Protein AF-A0A9W8H8T8-F1 (afdb_monomer_lite)

Structure (mmCIF, N/CA/C/O backbone):
data_AF-A0A9W8H8T8-F1
#
_entry.id   AF-A0A9W8H8T8-F1
#
loop_
_atom_site.group_PDB
_atom_site.id
_atom_site.type_symbol
_atom_site.label_atom_id
_atom_site.label_alt_id
_atom_site.label_comp_id
_atom_site.label_asym_id
_atom_site.label_entity_id
_atom_site.label_seq_id
_atom_site.pdbx_PDB_ins_code
_atom_site.Cartn_x
_atom_site.Cartn_y
_atom_site.Cartn_z
_atom_site.occupancy
_atom_site.B_iso_or_equiv
_atom_site.auth_seq_id
_atom_site.auth_comp_id
_atom_site.auth_asym_id
_atom_site.auth_atom_id
_atom_site.pdbx_PDB_model_num
ATOM 1 N N . MET A 1 1 ? -46.878 -25.697 67.070 1.00 40.75 1 MET A N 1
ATOM 2 C CA . MET A 1 1 ? -45.832 -26.197 66.150 1.00 40.75 1 MET A CA 1
ATOM 3 C C . MET A 1 1 ? -45.540 -25.113 65.118 1.00 40.75 1 MET A C 1
ATOM 5 O O . MET A 1 1 ? -46.239 -25.032 64.123 1.00 40.75 1 MET A O 1
ATOM 9 N N . SER A 1 2 ? -44.596 -24.211 65.382 1.00 49.97 2 SER A N 1
ATOM 10 C CA . SER A 1 2 ? -44.177 -23.193 64.407 1.00 49.97 2 SER A CA 1
ATOM 11 C C . SER A 1 2 ? -42.730 -22.838 64.710 1.00 49.97 2 SER A C 1
ATOM 13 O O . SER A 1 2 ? -42.440 -22.334 65.790 1.00 49.97 2 SER A O 1
ATOM 15 N N . GLY A 1 3 ? -41.810 -23.214 63.826 1.00 48.25 3 GLY A N 1
ATOM 16 C CA . GLY A 1 3 ? -40.379 -23.074 64.105 1.00 48.25 3 GLY A CA 1
ATOM 17 C C . GLY A 1 3 ? -39.447 -23.381 62.939 1.00 48.25 3 GLY A C 1
ATOM 18 O O . GLY A 1 3 ? -38.252 -23.541 63.153 1.00 48.25 3 GLY A O 1
ATOM 19 N N . TYR A 1 4 ? -39.953 -23.447 61.708 1.00 47.62 4 TYR A N 1
ATOM 20 C CA . TYR A 1 4 ? -39.103 -23.587 60.533 1.00 47.62 4 TYR A CA 1
ATOM 21 C C . TYR A 1 4 ? -39.311 -22.376 59.629 1.00 47.62 4 TYR A C 1
ATOM 23 O O . TYR A 1 4 ? -40.448 -21.987 59.380 1.00 47.62 4 TYR A O 1
ATOM 31 N N . ASN A 1 5 ? -38.197 -21.845 59.112 1.00 55.94 5 ASN A N 1
ATOM 32 C CA . ASN A 1 5 ? -38.095 -21.021 57.899 1.00 55.94 5 ASN A CA 1
ATOM 33 C C . ASN A 1 5 ? -37.708 -19.528 58.027 1.00 55.94 5 ASN A C 1
ATOM 35 O O . ASN A 1 5 ? -38.138 -18.705 57.221 1.00 55.94 5 ASN A O 1
ATOM 39 N N . THR A 1 6 ? -36.832 -19.160 58.967 1.00 55.84 6 THR A N 1
ATOM 40 C CA . THR A 1 6 ? -36.113 -17.862 58.921 1.00 55.84 6 THR A CA 1
ATOM 41 C C . THR A 1 6 ? -34.711 -17.980 58.311 1.00 55.84 6 THR A C 1
ATOM 43 O O . THR A 1 6 ? -34.291 -17.117 57.542 1.00 55.84 6 THR A O 1
ATOM 46 N N . ARG A 1 7 ? -34.010 -19.094 58.555 1.00 53.03 7 ARG A N 1
ATOM 47 C CA .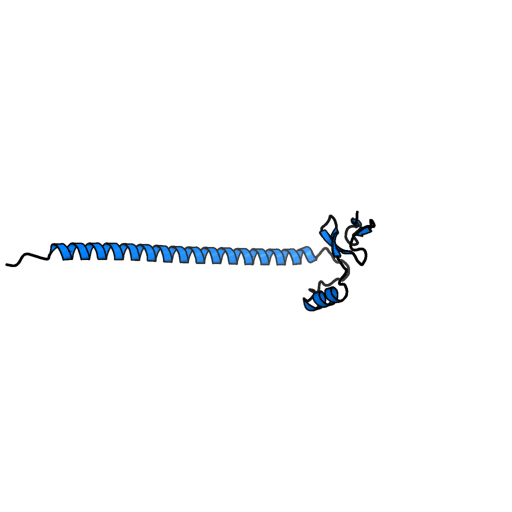 ARG A 1 7 ? -32.607 -19.288 58.140 1.00 53.03 7 ARG A CA 1
ATOM 48 C C . ARG A 1 7 ? -32.419 -19.436 56.622 1.00 53.03 7 ARG A C 1
ATOM 50 O O . ARG A 1 7 ? -31.436 -18.947 56.075 1.00 53.03 7 ARG A O 1
ATOM 57 N N . SER A 1 8 ? -33.382 -20.051 55.934 1.00 55.25 8 SER A N 1
ATOM 58 C CA . SER A 1 8 ? -33.347 -20.243 54.474 1.00 55.25 8 SER A CA 1
ATOM 59 C C . SER A 1 8 ? -33.605 -18.948 53.694 1.00 55.25 8 SER A C 1
ATOM 61 O O . SER A 1 8 ? -33.059 -18.772 52.609 1.00 55.25 8 SER A O 1
ATOM 63 N N . LYS A 1 9 ? -34.386 -18.014 54.259 1.00 56.50 9 LYS A N 1
ATOM 64 C CA . LYS A 1 9 ? -34.634 -16.694 53.656 1.00 56.50 9 LYS A CA 1
ATOM 65 C C . LYS A 1 9 ? -33.406 -15.785 53.744 1.00 56.50 9 LYS A C 1
ATOM 67 O O . LYS A 1 9 ? -33.040 -15.187 52.742 1.00 56.50 9 LYS A O 1
ATOM 72 N N . GLN A 1 10 ? -32.714 -15.755 54.887 1.00 56.06 10 GLN A N 1
ATOM 73 C CA . GLN A 1 10 ? -31.490 -14.952 55.055 1.00 56.06 10 GLN A CA 1
ATOM 74 C C . GLN A 1 10 ? -30.346 -15.366 54.116 1.00 56.06 10 GLN A C 1
ATOM 76 O O . GLN A 1 10 ? -29.608 -14.508 53.631 1.00 56.06 10 GLN A O 1
ATOM 81 N N . ALA A 1 11 ? -30.205 -16.665 53.832 1.00 56.88 11 ALA A N 1
ATOM 82 C CA . ALA A 1 11 ? -29.180 -17.163 52.917 1.00 56.88 11 ALA A CA 1
ATOM 83 C C . ALA A 1 11 ? -29.473 -16.815 51.445 1.00 56.88 11 ALA A C 1
ATOM 85 O O . ALA A 1 11 ? -28.542 -16.518 50.702 1.00 56.88 11 ALA A O 1
ATOM 86 N N . ALA A 1 12 ? -30.745 -16.827 51.027 1.00 59.31 12 ALA A N 1
ATOM 87 C CA . ALA A 1 12 ? -31.148 -16.446 49.672 1.00 59.31 12 ALA A CA 1
ATOM 88 C C . ALA A 1 12 ? -30.976 -14.938 49.426 1.00 59.31 12 ALA A C 1
ATOM 90 O O . ALA A 1 12 ? -30.425 -14.549 48.400 1.00 59.31 12 ALA A O 1
ATOM 91 N N . ASP A 1 13 ? -31.361 -14.115 50.403 1.00 59.62 13 ASP A N 1
ATOM 92 C CA . ASP A 1 13 ? -31.230 -12.654 50.353 1.00 59.62 13 ASP A CA 1
ATOM 93 C C . ASP A 1 13 ? -29.752 -12.230 50.271 1.00 59.62 13 ASP A C 1
ATOM 95 O O . ASP A 1 13 ? -29.347 -11.509 49.362 1.00 59.62 13 ASP A O 1
ATOM 99 N N . SER A 1 14 ? -28.892 -12.823 51.114 1.00 59.12 14 SER A N 1
ATOM 100 C CA . SER A 1 14 ? -27.440 -12.573 51.064 1.00 59.12 14 SER A CA 1
ATOM 101 C C . SER A 1 14 ? -26.817 -12.982 49.727 1.00 59.12 14 SER A C 1
ATOM 103 O O . SER A 1 14 ? -25.968 -12.270 49.200 1.00 59.12 14 SER A O 1
ATOM 105 N N . LYS A 1 15 ? -27.236 -14.111 49.139 1.00 62.88 15 LYS A N 1
ATOM 106 C CA . LYS A 1 15 ? -26.714 -14.563 47.838 1.00 62.88 15 LYS A CA 1
ATOM 107 C C . LYS A 1 15 ? -27.156 -13.644 46.698 1.00 62.88 15 LYS A C 1
ATOM 109 O O . LYS A 1 15 ? -26.386 -13.403 45.777 1.00 62.88 15 LYS A O 1
ATOM 114 N N . GLN A 1 16 ? -28.376 -13.120 46.769 1.00 60.44 16 GLN A N 1
ATOM 115 C CA . GLN A 1 16 ? -28.937 -12.224 45.762 1.00 60.44 16 GLN A CA 1
ATOM 116 C C . GLN A 1 16 ? -28.302 -10.825 45.815 1.00 60.44 16 GLN A C 1
ATOM 118 O O . GLN A 1 16 ? -28.052 -10.236 44.766 1.00 60.44 16 GLN A O 1
ATOM 123 N N . VAL A 1 17 ? -27.952 -10.330 47.009 1.00 61.03 17 VAL A N 1
ATOM 124 C CA . VAL A 1 17 ? -27.179 -9.086 47.184 1.00 61.03 17 VAL A CA 1
ATOM 125 C C . VAL A 1 17 ? -25.767 -9.212 46.600 1.00 61.03 17 VAL A C 1
ATOM 127 O O . VAL A 1 17 ? -25.329 -8.312 45.889 1.00 61.03 17 VAL A O 1
ATOM 130 N N . VAL A 1 18 ? -25.079 -10.338 46.827 1.00 61.34 18 VAL A N 1
ATOM 131 C CA . VAL A 1 18 ? -23.724 -10.571 46.288 1.00 61.34 18 VAL A CA 1
ATOM 132 C C . VAL A 1 18 ? -23.739 -10.652 44.756 1.00 61.34 18 VAL A C 1
ATOM 134 O O . VAL A 1 18 ? -22.973 -9.953 44.105 1.00 61.34 18 VAL A O 1
ATOM 137 N N . VAL A 1 19 ? -24.678 -11.401 44.167 1.00 63.22 19 VAL A N 1
ATOM 138 C CA . VAL A 1 19 ? -24.802 -11.524 42.700 1.00 63.22 19 VAL A CA 1
ATOM 139 C C . VAL A 1 19 ? -25.166 -10.190 42.033 1.00 63.22 19 VAL A C 1
ATOM 141 O O . VAL A 1 19 ? -24.676 -9.893 40.945 1.00 63.22 19 VAL A O 1
ATOM 144 N N . ASN A 1 20 ? -26.004 -9.365 42.671 1.00 63.94 20 ASN A N 1
ATOM 145 C CA . ASN A 1 20 ? -26.306 -8.017 42.176 1.00 63.94 20 ASN A CA 1
ATOM 146 C C . ASN A 1 20 ? -25.099 -7.072 42.290 1.00 63.94 20 ASN A C 1
ATOM 148 O O . ASN A 1 20 ? -24.900 -6.241 41.406 1.00 63.94 20 ASN A O 1
ATOM 152 N N . GLY A 1 21 ? -24.280 -7.226 43.336 1.00 68.12 21 GLY A N 1
ATOM 153 C CA . GLY A 1 21 ? -23.010 -6.515 43.482 1.00 68.12 21 GLY A CA 1
ATOM 154 C C . GLY A 1 21 ? -22.016 -6.868 42.374 1.00 68.12 21 GLY A C 1
ATOM 155 O O . GLY A 1 21 ? -21.484 -5.970 41.727 1.00 68.12 21 GLY A O 1
ATOM 156 N N . ASP A 1 22 ? -21.841 -8.159 42.082 1.00 73.25 22 ASP A N 1
ATOM 157 C CA . ASP A 1 22 ? -20.942 -8.633 41.020 1.00 73.25 22 ASP A CA 1
ATOM 158 C C . ASP A 1 22 ? -21.380 -8.146 39.629 1.00 73.25 22 ASP A C 1
ATOM 160 O O . ASP A 1 22 ? -20.550 -7.794 38.790 1.00 73.25 22 ASP A O 1
ATOM 164 N N . ARG A 1 23 ? -22.694 -8.072 39.379 1.00 74.56 23 ARG A N 1
ATOM 165 C CA . ARG A 1 23 ? -23.242 -7.525 38.128 1.00 74.56 23 ARG A CA 1
ATOM 166 C C . ARG A 1 23 ? -22.953 -6.035 37.977 1.00 74.56 23 ARG A C 1
ATOM 168 O O . ARG A 1 23 ? -22.455 -5.631 36.936 1.00 74.56 23 ARG A O 1
ATOM 175 N N . ALA A 1 24 ? -23.185 -5.250 39.027 1.00 80.06 24 ALA A N 1
ATOM 176 C CA . ALA A 1 24 ? -22.919 -3.813 39.009 1.00 80.06 24 ALA A CA 1
ATOM 177 C C . ALA A 1 24 ? -21.427 -3.497 38.803 1.00 80.06 24 ALA A C 1
ATOM 179 O O . ALA A 1 24 ? -21.083 -2.552 38.095 1.00 80.06 24 ALA A O 1
ATOM 180 N N . VAL A 1 25 ? -20.535 -4.304 39.387 1.00 86.19 25 VAL A N 1
ATOM 181 C CA . VAL A 1 25 ? -19.086 -4.176 39.175 1.00 86.19 25 VAL A CA 1
ATOM 182 C C . VAL A 1 25 ? -18.713 -4.521 37.732 1.00 86.19 25 VAL A C 1
ATOM 184 O O . VAL A 1 25 ? -17.950 -3.784 37.112 1.00 86.19 25 VAL A O 1
ATOM 187 N N . ASN A 1 26 ? -19.276 -5.591 37.168 1.00 87.06 26 ASN A N 1
ATOM 188 C CA . ASN A 1 26 ? -19.028 -5.965 35.775 1.00 87.06 26 ASN A CA 1
ATOM 189 C C . ASN A 1 26 ? -19.555 -4.920 34.778 1.00 87.06 26 ASN A C 1
ATOM 191 O O . ASN A 1 26 ? -18.858 -4.611 33.813 1.00 87.06 26 ASN A O 1
ATOM 195 N N . ASP A 1 27 ? -20.724 -4.331 35.033 1.00 88.62 27 ASP A N 1
ATOM 196 C CA . ASP A 1 27 ? -21.283 -3.256 34.204 1.00 88.62 27 ASP A CA 1
ATOM 197 C C . ASP A 1 27 ? -20.400 -1.995 34.261 1.00 88.62 27 ASP A C 1
ATOM 199 O O . ASP A 1 27 ? -20.136 -1.367 33.236 1.00 88.62 27 ASP A O 1
ATOM 203 N N . ALA A 1 28 ? -19.861 -1.661 35.440 1.00 91.19 28 ALA A N 1
ATOM 204 C CA . ALA A 1 28 ? -18.917 -0.554 35.595 1.00 91.19 28 ALA A CA 1
ATOM 205 C C . ALA A 1 28 ? -17.578 -0.809 34.879 1.00 91.19 28 ALA A C 1
ATOM 207 O O . ALA A 1 28 ? -16.978 0.118 34.330 1.00 91.19 28 ALA A O 1
ATOM 208 N N . ILE A 1 29 ? -17.104 -2.059 34.862 1.00 91.00 29 ILE A N 1
ATOM 209 C CA . ILE A 1 29 ? -15.905 -2.451 34.111 1.00 91.00 29 ILE A CA 1
ATOM 210 C C . ILE A 1 29 ? -16.156 -2.343 32.602 1.00 91.00 29 ILE A C 1
ATOM 212 O O . ILE A 1 29 ? -15.300 -1.818 31.891 1.00 91.00 29 ILE A O 1
ATOM 216 N N . ALA A 1 30 ? -17.315 -2.792 32.114 1.00 91.31 30 ALA A N 1
ATOM 217 C CA . ALA A 1 30 ? -17.683 -2.678 30.703 1.00 91.31 30 ALA A CA 1
ATOM 218 C C . ALA A 1 30 ? -17.744 -1.208 30.248 1.00 91.31 30 ALA A C 1
ATOM 220 O O . ALA A 1 30 ? -17.094 -0.844 29.271 1.00 91.31 30 ALA A O 1
ATOM 221 N N . ASP A 1 31 ? -18.405 -0.343 31.024 1.00 93.88 31 ASP A N 1
ATOM 222 C CA . ASP A 1 31 ? -18.487 1.100 30.752 1.00 93.88 31 ASP A CA 1
ATOM 223 C C . ASP A 1 31 ? -17.101 1.780 30.759 1.00 93.88 31 ASP A C 1
ATOM 225 O O . ASP A 1 31 ? -16.808 2.659 29.943 1.00 93.88 31 ASP A O 1
ATOM 229 N N . ALA A 1 32 ? -16.193 1.344 31.639 1.00 92.56 32 ALA A N 1
ATOM 230 C CA . ALA A 1 32 ? -14.814 1.826 31.642 1.00 92.56 32 ALA A CA 1
ATOM 231 C C . ALA A 1 32 ? -14.030 1.386 30.391 1.00 92.56 32 ALA A C 1
ATOM 233 O O . ALA A 1 32 ? -13.269 2.184 29.836 1.00 92.56 32 ALA A O 1
ATOM 234 N N . ILE A 1 33 ? -14.213 0.143 29.934 1.00 93.06 33 ILE A N 1
ATOM 235 C CA . ILE A 1 33 ? -13.575 -0.379 28.716 1.00 93.06 33 ILE A CA 1
ATOM 236 C C . ILE A 1 33 ? -14.068 0.385 27.484 1.00 93.06 33 ILE A C 1
ATOM 238 O O . ILE A 1 33 ? -13.241 0.798 26.667 1.00 93.06 33 ILE A O 1
ATOM 242 N N . ASP A 1 34 ? -15.372 0.642 27.380 1.00 94.31 34 ASP A N 1
ATOM 243 C CA . ASP A 1 34 ? -15.956 1.377 26.255 1.00 94.31 34 ASP A CA 1
ATOM 244 C C . ASP A 1 34 ? -15.404 2.806 26.176 1.00 94.31 34 ASP A C 1
ATOM 246 O O . ASP A 1 34 ? -14.920 3.235 25.125 1.00 94.31 34 ASP A O 1
ATOM 250 N N . LYS A 1 35 ? -15.323 3.511 27.311 1.00 92.94 35 LYS A N 1
ATOM 251 C CA . LYS A 1 35 ? -14.722 4.857 27.382 1.00 92.94 35 LYS A CA 1
ATOM 252 C C . LYS A 1 35 ? -13.247 4.876 26.983 1.00 92.94 35 LYS A C 1
ATOM 254 O O . LYS A 1 35 ? -12.781 5.818 26.334 1.00 92.94 35 LYS A O 1
ATOM 259 N N . ILE A 1 36 ? -12.486 3.851 27.372 1.00 94.12 36 ILE A N 1
ATOM 260 C CA . ILE A 1 36 ? -11.081 3.718 26.966 1.00 94.12 36 ILE A CA 1
ATOM 261 C C . ILE A 1 36 ? -10.996 3.473 25.457 1.00 94.12 36 ILE A C 1
ATOM 263 O O . ILE A 1 36 ? -10.196 4.132 24.789 1.00 94.12 36 ILE A O 1
ATOM 267 N N . SER A 1 37 ? -11.824 2.573 24.925 1.00 94.62 37 SER A N 1
ATOM 268 C CA . SER A 1 37 ? -11.881 2.230 23.502 1.00 94.62 37 SER A CA 1
ATOM 269 C C . SER A 1 37 ? -12.192 3.456 22.642 1.00 94.62 37 SER A C 1
ATOM 271 O O . SER A 1 37 ? -11.418 3.793 21.743 1.00 94.62 37 SER A O 1
ATOM 273 N N . GLU A 1 38 ? -13.236 4.215 22.984 1.00 93.31 38 GLU A N 1
ATOM 274 C CA . GLU A 1 38 ? -13.583 5.468 22.304 1.00 93.31 38 GLU A CA 1
ATOM 275 C C . GLU A 1 38 ? -12.439 6.489 22.362 1.00 93.31 38 GLU A C 1
ATOM 277 O O . GLU A 1 38 ? -12.075 7.105 21.354 1.00 93.31 38 GLU A O 1
ATOM 282 N N . GLY A 1 39 ? -11.810 6.637 23.532 1.00 92.75 39 GLY A N 1
ATOM 283 C CA . GLY A 1 39 ? -10.679 7.541 23.714 1.00 92.75 39 GLY A CA 1
ATOM 284 C C . GLY A 1 39 ? -9.441 7.144 22.903 1.00 92.75 39 GLY A C 1
ATOM 285 O O . GLY A 1 39 ? -8.700 8.017 22.440 1.00 92.75 39 GLY A O 1
ATOM 286 N N . VAL A 1 40 ? -9.174 5.848 22.734 1.00 94.44 40 VAL A N 1
ATOM 287 C CA . VAL A 1 40 ? -8.084 5.342 21.884 1.00 94.44 40 VAL A CA 1
ATOM 288 C C . VAL A 1 40 ? -8.415 5.573 20.414 1.00 94.44 40 VAL A C 1
ATOM 290 O O . VAL A 1 40 ? -7.604 6.184 19.718 1.00 94.44 40 VAL A O 1
ATOM 293 N N . CYS A 1 41 ? -9.609 5.182 19.964 1.00 92.50 41 CYS A N 1
ATOM 294 C CA . CYS A 1 41 ? -10.063 5.378 18.588 1.00 92.50 41 CYS A CA 1
ATOM 295 C C . CYS A 1 41 ? -9.952 6.844 18.165 1.00 92.50 41 CYS A C 1
ATOM 297 O O . CYS A 1 41 ? -9.328 7.134 17.146 1.00 92.50 41 CYS A O 1
ATOM 299 N N . ARG A 1 42 ? -10.438 7.777 18.994 1.00 93.56 42 ARG A N 1
ATOM 300 C CA . ARG A 1 42 ? -10.345 9.218 18.718 1.00 93.56 42 ARG A CA 1
ATOM 301 C C . ARG A 1 42 ? -8.899 9.712 18.598 1.00 93.56 42 ARG A C 1
ATOM 303 O O . ARG A 1 42 ? -8.570 10.477 17.698 1.00 93.56 42 ARG A O 1
ATOM 310 N N . ARG A 1 43 ? -8.006 9.285 19.495 1.00 92.75 43 ARG A N 1
ATOM 311 C CA . ARG A 1 43 ? -6.593 9.711 19.455 1.00 92.75 43 ARG A CA 1
ATOM 312 C C . ARG A 1 43 ? -5.863 9.165 18.232 1.00 92.75 43 ARG A C 1
ATOM 314 O O . ARG A 1 43 ? -5.034 9.868 17.652 1.00 92.75 43 ARG A O 1
ATOM 321 N N . VAL A 1 44 ? -6.167 7.930 17.839 1.00 95.19 44 VAL A N 1
ATOM 322 C CA . VAL A 1 44 ? -5.590 7.305 16.645 1.00 95.19 44 VAL A CA 1
ATOM 323 C C . VAL A 1 44 ? -6.073 8.019 15.383 1.00 95.19 44 VAL A C 1
ATOM 325 O O . VAL A 1 44 ? -5.237 8.379 14.554 1.00 95.19 44 VAL A O 1
ATOM 328 N N . THR A 1 45 ? -7.375 8.294 15.253 1.00 93.00 45 THR A N 1
ATOM 329 C CA . THR A 1 45 ? -7.921 8.993 14.077 1.00 93.00 45 THR A CA 1
ATOM 330 C C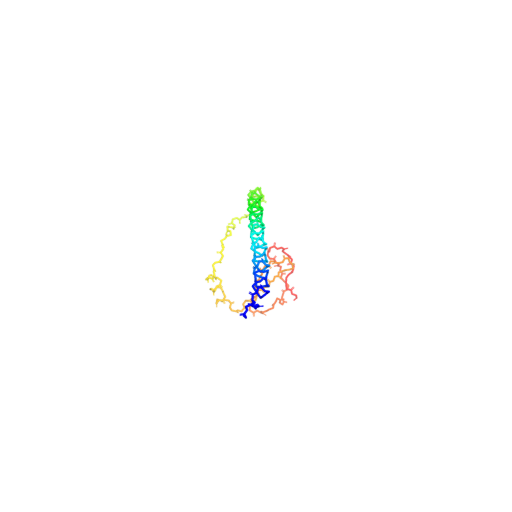 . THR A 1 45 ? -7.372 10.412 13.953 1.00 93.00 45 THR A C 1
ATOM 332 O O . THR A 1 45 ? -6.855 10.764 12.896 1.00 93.00 45 THR A O 1
ATOM 335 N N . GLU A 1 46 ? -7.343 11.189 15.039 1.00 94.81 46 GLU A N 1
ATOM 336 C CA . GLU A 1 46 ? -6.761 12.540 15.038 1.00 94.81 46 GLU A CA 1
ATOM 337 C C . GLU A 1 46 ? -5.272 12.533 14.651 1.00 94.81 46 GLU A C 1
ATOM 339 O O . GLU A 1 46 ? -4.789 13.423 13.944 1.00 94.81 46 GLU A O 1
ATOM 344 N N . THR A 1 47 ? -4.515 11.535 15.115 1.00 93.25 47 THR A N 1
ATOM 345 C CA . THR A 1 47 ? -3.087 11.403 14.788 1.00 93.25 47 THR A CA 1
ATOM 346 C C . THR A 1 47 ? -2.888 11.024 13.324 1.00 93.25 47 THR A C 1
ATOM 348 O O . THR A 1 47 ? -1.990 11.556 12.661 1.00 93.25 47 THR A O 1
ATOM 351 N N . LEU A 1 48 ? -3.739 10.142 12.799 1.00 94.06 48 LEU A N 1
ATOM 352 C CA . LEU A 1 48 ? -3.714 9.741 11.400 1.00 94.06 48 LEU A CA 1
ATOM 353 C C . LEU A 1 48 ? -4.034 10.929 10.489 1.00 94.06 48 LEU A C 1
ATOM 355 O O . LEU A 1 48 ? -3.260 11.217 9.580 1.00 94.06 48 LEU A O 1
ATOM 359 N N . GLU A 1 49 ? -5.101 11.675 10.772 1.00 94.62 49 GLU A N 1
ATOM 360 C CA . GLU A 1 49 ? -5.498 12.856 9.996 1.00 94.62 49 GLU A CA 1
ATOM 361 C C . GLU A 1 49 ? -4.404 13.926 9.967 1.00 94.62 49 GLU A C 1
ATOM 363 O O . GLU A 1 49 ? -4.084 14.473 8.906 1.00 94.62 49 GLU A O 1
ATOM 368 N N . LYS A 1 50 ? -3.768 14.191 11.1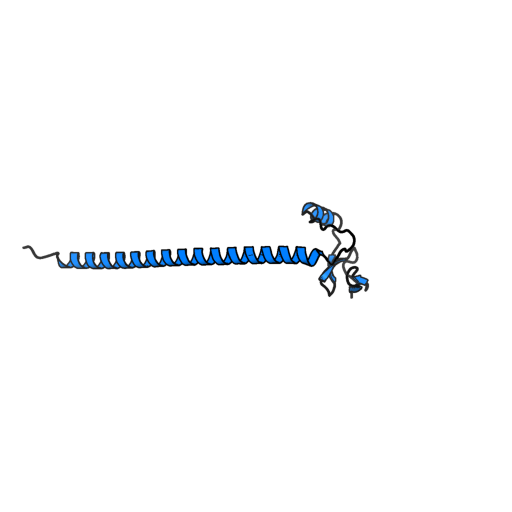15 1.00 92.56 50 LYS A N 1
ATOM 369 C CA . LYS A 1 50 ? -2.635 15.124 11.207 1.00 92.56 50 LYS A CA 1
ATOM 370 C C . LYS A 1 50 ? -1.436 14.637 10.402 1.00 92.56 50 LYS A C 1
ATOM 372 O O . LYS A 1 50 ? -0.801 15.433 9.710 1.00 92.56 50 LYS A O 1
ATOM 377 N N . THR A 1 51 ? -1.136 13.342 10.462 1.00 91.62 51 THR A N 1
ATOM 378 C CA . THR A 1 51 ? -0.022 12.745 9.714 1.00 91.62 51 THR A CA 1
ATOM 379 C C . THR A 1 51 ? -0.275 12.804 8.212 1.00 91.62 51 THR A C 1
ATOM 381 O O . THR A 1 51 ? 0.590 13.265 7.474 1.00 91.62 51 THR A O 1
ATOM 384 N N . LEU A 1 52 ? -1.475 12.435 7.758 1.00 91.44 52 LEU A N 1
ATOM 385 C CA . LEU A 1 52 ? -1.876 12.525 6.353 1.00 91.44 52 LEU A CA 1
ATOM 386 C C . LEU A 1 52 ? -1.823 13.969 5.852 1.00 91.44 52 LEU A C 1
ATOM 388 O O . LEU A 1 52 ? -1.230 14.246 4.811 1.00 91.44 52 LEU A O 1
ATOM 392 N N . SER A 1 53 ? -2.369 14.907 6.627 1.00 90.25 53 SER A N 1
ATOM 393 C CA . SER A 1 53 ? -2.325 16.336 6.304 1.00 90.25 53 SER A CA 1
ATOM 394 C C . SER A 1 53 ? -0.891 16.849 6.187 1.00 90.25 53 SER A C 1
ATOM 396 O O . SER A 1 53 ? -0.592 17.653 5.305 1.00 90.25 53 SER A O 1
ATOM 398 N N . ARG A 1 54 ? 0.012 16.374 7.051 1.00 88.12 54 ARG A N 1
ATOM 399 C CA . ARG A 1 54 ? 1.436 16.705 6.995 1.00 88.12 54 ARG A CA 1
ATOM 400 C C . ARG A 1 54 ? 2.097 16.139 5.738 1.00 88.12 54 ARG A C 1
ATOM 402 O O . ARG A 1 54 ? 2.699 16.913 5.004 1.00 88.12 54 ARG A O 1
ATOM 409 N N . MET A 1 55 ? 1.907 14.856 5.427 1.00 80.75 55 MET A N 1
ATOM 410 C CA . MET A 1 55 ? 2.465 14.241 4.213 1.00 80.75 55 MET A CA 1
ATOM 411 C C . MET A 1 55 ? 1.956 14.913 2.929 1.00 80.75 55 MET A C 1
ATOM 413 O O . MET A 1 55 ? 2.729 15.131 2.002 1.00 80.75 55 MET A O 1
ATOM 417 N N . LEU A 1 56 ? 0.673 15.289 2.871 1.00 82.94 56 LEU A N 1
ATOM 418 C CA . LEU A 1 56 ? 0.095 16.003 1.724 1.00 82.94 56 LEU A CA 1
ATOM 419 C C . LEU A 1 56 ? 0.645 17.429 1.572 1.00 82.94 56 LEU A C 1
ATOM 421 O O . LEU A 1 56 ? 0.751 17.941 0.458 1.00 82.94 56 LEU A O 1
ATOM 425 N N . ARG A 1 57 ? 0.986 18.100 2.677 1.00 78.62 57 ARG A N 1
ATOM 426 C CA . ARG A 1 57 ? 1.663 19.405 2.633 1.00 78.62 57 ARG A CA 1
ATOM 427 C C . ARG A 1 57 ? 3.120 19.257 2.212 1.00 78.62 57 ARG A C 1
ATOM 429 O O . ARG A 1 57 ? 3.580 20.033 1.385 1.00 78.62 57 ARG A O 1
ATOM 436 N N . GLU A 1 58 ? 3.821 18.258 2.739 1.00 77.50 58 GLU A N 1
ATOM 437 C CA . GLU A 1 58 ? 5.213 17.949 2.392 1.00 77.50 58 GLU A CA 1
ATOM 438 C C . GLU A 1 58 ? 5.355 17.553 0.915 1.00 77.50 58 GLU A C 1
ATOM 440 O O . GLU A 1 58 ? 6.290 18.004 0.253 1.00 77.50 58 GLU A O 1
ATOM 445 N N . SER A 1 59 ? 4.402 16.796 0.359 1.00 65.94 59 SER A N 1
ATOM 446 C CA . SER A 1 59 ? 4.389 16.459 -1.069 1.00 65.94 59 SER A CA 1
ATOM 447 C C . SER A 1 59 ? 4.160 17.691 -1.946 1.00 65.94 59 SER A C 1
ATOM 449 O O . SER A 1 59 ? 4.872 17.874 -2.932 1.00 65.94 59 SER A O 1
ATOM 451 N N . ARG A 1 60 ? 3.250 18.593 -1.548 1.00 60.75 60 ARG A N 1
ATOM 452 C CA . ARG A 1 60 ? 3.022 19.884 -2.224 1.00 60.75 60 ARG A CA 1
ATOM 453 C C . ARG A 1 60 ? 4.210 20.843 -2.103 1.00 60.75 60 ARG A C 1
ATOM 455 O O . ARG A 1 60 ? 4.500 21.567 -3.046 1.00 60.75 60 ARG A O 1
ATOM 462 N N . ALA A 1 61 ? 4.925 20.836 -0.980 1.00 60.84 61 ALA A N 1
ATOM 463 C CA . ALA A 1 61 ? 6.111 21.670 -0.772 1.00 60.84 61 ALA A CA 1
ATOM 464 C C . ALA A 1 61 ? 7.343 21.127 -1.524 1.00 60.84 61 ALA A C 1
ATOM 466 O O . ALA A 1 61 ? 8.098 21.902 -2.110 1.00 60.84 61 ALA A O 1
ATOM 467 N N . SER A 1 62 ? 7.493 19.798 -1.599 1.00 53.97 62 SER A N 1
ATOM 468 C CA . SER A 1 62 ? 8.507 19.125 -2.431 1.00 53.97 62 SER A CA 1
ATOM 469 C C . SER A 1 62 ? 8.186 19.150 -3.929 1.00 53.97 62 SER A C 1
ATOM 471 O O . SER A 1 62 ? 9.038 18.804 -4.744 1.00 53.97 62 SER A O 1
ATOM 473 N N . SER A 1 63 ? 6.988 19.601 -4.324 1.00 49.41 63 SER A N 1
ATOM 474 C CA . SER A 1 63 ? 6.588 19.738 -5.734 1.00 49.41 63 SER A CA 1
ATOM 475 C C . SER A 1 63 ? 7.375 20.811 -6.498 1.00 49.41 63 SER A C 1
ATOM 477 O O . SER A 1 63 ? 7.178 20.972 -7.697 1.00 49.41 63 SER A O 1
ATOM 479 N N . THR A 1 64 ? 8.272 21.551 -5.840 1.00 48.78 64 THR A N 1
ATOM 480 C CA . THR A 1 64 ? 9.111 22.568 -6.490 1.00 48.78 64 THR A CA 1
ATOM 481 C C . THR A 1 64 ? 10.391 22.009 -7.118 1.00 48.78 64 THR A C 1
ATOM 483 O O . THR A 1 64 ? 11.154 22.778 -7.695 1.00 48.78 64 THR A O 1
ATOM 486 N N . ALA A 1 65 ? 10.632 20.692 -7.077 1.00 50.16 65 ALA A N 1
ATOM 487 C CA . ALA A 1 65 ? 11.895 20.144 -7.569 1.00 50.16 65 ALA A CA 1
ATOM 488 C C . ALA A 1 65 ? 11.820 18.778 -8.267 1.00 50.16 65 ALA A C 1
ATOM 490 O O . ALA A 1 65 ? 12.744 18.000 -8.102 1.00 50.16 65 ALA A O 1
ATOM 491 N N . VAL A 1 66 ? 10.809 18.481 -9.095 1.00 49.00 66 VAL A N 1
ATOM 492 C CA . VAL A 1 66 ? 11.024 17.592 -10.262 1.00 49.00 66 VAL A CA 1
ATOM 493 C C . VAL A 1 66 ? 10.016 17.919 -11.373 1.00 49.00 66 VAL A C 1
ATOM 495 O O . VAL A 1 66 ? 9.016 17.232 -11.561 1.00 49.00 66 VAL A O 1
ATOM 498 N N . ALA A 1 67 ? 10.291 18.951 -12.167 1.00 48.56 67 ALA A N 1
ATOM 499 C CA . ALA A 1 67 ? 9.739 19.033 -13.518 1.00 48.56 67 ALA A CA 1
ATOM 500 C C . ALA A 1 67 ? 10.472 18.000 -14.398 1.00 48.56 67 ALA A C 1
ATOM 502 O O . ALA A 1 67 ? 11.336 18.345 -15.197 1.00 48.56 67 ALA A O 1
ATOM 503 N N . SER A 1 68 ? 10.200 16.710 -14.187 1.00 52.16 68 SER A N 1
ATOM 504 C CA . SER A 1 68 ? 10.528 15.684 -15.183 1.00 52.16 68 SER A CA 1
ATOM 505 C C . SER A 1 68 ? 9.463 15.729 -16.278 1.00 52.16 68 SER A C 1
ATOM 507 O O . SER A 1 68 ? 8.311 16.049 -15.981 1.00 52.16 68 SER A O 1
ATOM 509 N N . PRO A 1 69 ? 9.824 15.471 -17.543 1.00 50.44 69 PRO A N 1
ATOM 510 C CA . PRO A 1 69 ? 8.960 15.756 -18.678 1.00 50.44 69 PRO A CA 1
ATOM 511 C C . PRO A 1 69 ? 7.643 14.969 -18.597 1.00 50.44 69 PRO A C 1
ATOM 513 O O . PRO A 1 69 ? 7.609 13.783 -18.871 1.00 50.44 69 PRO A O 1
ATOM 516 N N . GLY A 1 70 ? 6.551 15.649 -18.249 1.00 48.47 70 GLY A N 1
ATOM 517 C CA . GLY A 1 70 ? 5.217 15.442 -18.822 1.00 48.47 70 GLY A CA 1
ATOM 518 C C . GLY A 1 70 ? 4.465 14.123 -18.606 1.00 48.47 70 GLY A C 1
ATOM 519 O O . GLY A 1 70 ? 3.414 13.973 -19.222 1.00 48.47 70 GLY A O 1
ATOM 520 N N . TYR A 1 71 ? 4.912 13.179 -17.778 1.00 50.59 71 TYR A N 1
ATOM 521 C CA . TYR A 1 71 ? 4.096 11.992 -17.481 1.00 50.59 71 TYR A CA 1
ATOM 522 C C . TYR A 1 71 ? 3.158 12.264 -16.298 1.00 50.59 71 TYR A C 1
ATOM 524 O O . TYR A 1 71 ? 3.525 12.116 -15.132 1.00 50.59 71 TYR A O 1
ATOM 532 N N . GLU A 1 72 ? 1.926 12.668 -16.609 1.00 68.88 72 GLU A N 1
ATOM 533 C CA . GLU A 1 72 ? 0.811 12.613 -15.665 1.00 68.88 72 GLU A CA 1
ATOM 534 C C . GLU A 1 72 ? 0.512 11.141 -15.354 1.00 68.88 72 GLU A C 1
ATOM 536 O O . GLU A 1 72 ? 0.121 10.367 -16.231 1.00 68.88 72 GLU A O 1
ATOM 541 N N . TYR A 1 73 ? 0.729 10.730 -14.104 1.00 57.16 73 TYR A N 1
ATOM 542 C CA . TYR A 1 73 ? 0.411 9.374 -13.676 1.00 57.16 73 TYR A CA 1
ATOM 543 C C . TYR A 1 73 ? -1.110 9.182 -13.674 1.00 57.16 73 TYR A C 1
ATOM 545 O O . TYR A 1 73 ? -1.805 9.634 -12.762 1.00 57.16 73 TYR A O 1
ATOM 553 N N . ARG A 1 74 ? -1.628 8.491 -14.693 1.00 67.56 74 ARG A N 1
ATOM 554 C CA . ARG A 1 74 ? -3.007 8.000 -14.717 1.00 67.56 74 ARG A CA 1
ATOM 555 C C . ARG A 1 74 ? -3.040 6.561 -14.195 1.00 67.56 74 ARG A C 1
ATOM 557 O O . ARG A 1 74 ? -2.307 5.723 -14.720 1.00 67.56 74 ARG A O 1
ATOM 564 N N . PRO A 1 75 ? -3.866 6.252 -13.181 1.00 72.81 75 PRO A N 1
ATOM 565 C CA . PRO A 1 75 ? -3.973 4.893 -12.674 1.00 72.81 75 PRO A CA 1
ATOM 566 C C . PRO A 1 75 ? -4.530 3.977 -13.766 1.00 72.81 75 PRO A C 1
ATOM 568 O O . PRO A 1 75 ? -5.578 4.260 -14.346 1.00 72.81 75 PRO A O 1
ATOM 571 N N . VAL A 1 76 ? -3.814 2.885 -14.034 1.00 79.25 76 VAL A N 1
ATOM 572 C CA . VAL A 1 76 ? -4.225 1.865 -15.002 1.00 79.25 76 VAL A CA 1
ATOM 573 C C . VAL A 1 76 ? -5.424 1.112 -14.432 1.00 79.25 76 VAL A C 1
ATOM 575 O O . VAL A 1 76 ? -5.364 0.569 -13.327 1.00 79.25 76 VAL A O 1
ATOM 578 N N . SER A 1 77 ? -6.524 1.087 -15.176 1.00 83.62 77 SER A N 1
ATOM 579 C CA . SER A 1 77 ? -7.727 0.352 -14.802 1.00 83.62 77 SER A CA 1
ATOM 580 C C . SER A 1 77 ? -7.495 -1.160 -14.855 1.00 83.62 77 SER A C 1
ATOM 582 O O . SER A 1 77 ? -6.670 -1.677 -15.611 1.00 83.62 77 SER A O 1
ATOM 584 N N . TYR A 1 78 ? -8.276 -1.907 -14.074 1.00 83.12 78 TYR A N 1
ATOM 585 C CA . TYR A 1 78 ? -8.229 -3.371 -14.105 1.00 83.12 78 TYR A CA 1
ATOM 586 C C . TYR A 1 78 ? -8.522 -3.946 -15.497 1.00 83.12 78 TYR A C 1
ATOM 588 O O . TYR A 1 78 ? -7.981 -4.994 -15.855 1.00 83.12 78 TYR A O 1
ATOM 596 N N . GLU A 1 79 ? -9.346 -3.260 -16.291 1.00 84.44 79 GLU A N 1
ATOM 597 C CA . GLU A 1 79 ? -9.674 -3.675 -17.652 1.00 84.44 79 GLU A CA 1
ATOM 598 C C . GLU A 1 79 ? -8.471 -3.548 -18.592 1.00 84.44 79 GLU A C 1
ATOM 600 O O . GLU A 1 79 ? -8.160 -4.500 -19.309 1.00 84.44 79 GLU A O 1
ATOM 605 N N . GLU A 1 80 ? -7.736 -2.435 -18.529 1.00 76.62 80 GLU A N 1
ATOM 606 C CA . GLU A 1 80 ? -6.498 -2.234 -19.294 1.00 76.62 80 GLU A CA 1
ATOM 607 C C . GLU A 1 80 ? -5.448 -3.294 -18.932 1.00 76.62 80 GLU A C 1
ATOM 609 O O . GLU A 1 80 ? -4.839 -3.904 -19.814 1.00 76.62 80 GLU A O 1
ATOM 614 N N . ILE A 1 81 ? -5.306 -3.617 -17.641 1.00 79.62 81 ILE A N 1
ATOM 615 C CA . ILE A 1 81 ? -4.423 -4.704 -17.188 1.00 79.62 81 ILE A CA 1
ATOM 616 C C . ILE A 1 81 ? -4.861 -6.048 -17.793 1.00 79.62 81 ILE A C 1
ATOM 618 O O . ILE A 1 81 ? -4.025 -6.835 -18.245 1.00 79.62 81 ILE A O 1
ATOM 622 N N . ALA A 1 82 ? -6.165 -6.335 -17.818 1.00 81.56 82 ALA A N 1
ATOM 623 C CA . ALA A 1 82 ? -6.700 -7.575 -18.375 1.00 81.56 82 ALA A CA 1
ATOM 624 C C . ALA A 1 82 ? -6.551 -7.659 -19.903 1.00 81.56 82 ALA A C 1
ATOM 626 O O . ALA A 1 82 ? -6.393 -8.755 -20.443 1.00 81.56 82 ALA A O 1
ATOM 627 N N . GLN A 1 83 ? -6.611 -6.532 -20.615 1.00 82.88 83 GLN A N 1
ATOM 628 C CA . GLN A 1 83 ? -6.358 -6.471 -22.057 1.00 82.88 83 GLN A CA 1
ATOM 629 C C . GLN A 1 83 ? -4.886 -6.764 -22.368 1.00 82.88 83 GLN A C 1
ATOM 631 O O . GLN A 1 83 ? -4.603 -7.632 -23.193 1.00 82.88 83 GLN A O 1
ATOM 636 N N . VAL A 1 84 ? -3.953 -6.143 -21.639 1.00 76.69 84 VAL A N 1
ATOM 637 C CA . VAL A 1 84 ? -2.509 -6.392 -21.797 1.00 76.69 84 VAL A CA 1
ATOM 638 C C . VAL A 1 84 ? -2.163 -7.851 -21.495 1.00 76.69 84 VAL A C 1
ATOM 640 O O . VAL A 1 84 ? -1.453 -8.488 -22.269 1.00 76.69 84 VAL A O 1
ATOM 643 N N . LYS A 1 85 ? -2.719 -8.424 -20.418 1.00 74.25 85 LYS A N 1
ATOM 644 C CA . LYS A 1 85 ? -2.508 -9.841 -20.070 1.00 74.25 85 LYS A CA 1
ATOM 645 C C . LYS A 1 85 ? -3.028 -10.808 -21.135 1.00 74.25 85 LYS A C 1
ATOM 647 O O . LYS A 1 85 ? -2.406 -11.839 -21.364 1.00 74.25 85 LYS A O 1
ATOM 652 N N . ARG A 1 86 ? -4.155 -10.489 -21.782 1.00 77.50 86 ARG A N 1
ATOM 653 C CA . ARG A 1 86 ? -4.704 -11.293 -22.886 1.00 77.50 86 ARG A CA 1
ATOM 654 C C . ARG A 1 86 ? -3.864 -11.179 -24.156 1.00 77.50 86 ARG A C 1
ATOM 656 O O . ARG A 1 86 ? -3.685 -12.176 -24.844 1.00 77.50 86 ARG A O 1
ATOM 663 N N . ALA A 1 87 ? -3.356 -9.985 -24.456 1.00 76.94 87 ALA A N 1
ATOM 664 C CA . ALA A 1 87 ? -2.553 -9.726 -25.648 1.00 76.94 87 ALA A CA 1
ATOM 665 C C . ALA A 1 87 ? -1.118 -10.272 -25.545 1.00 76.94 87 ALA A C 1
ATOM 667 O O . ALA A 1 87 ? -0.522 -10.619 -26.560 1.00 76.94 87 ALA A O 1
ATOM 668 N N . LEU A 1 88 ? -0.565 -10.363 -24.331 1.00 69.62 88 LEU A N 1
ATOM 669 C CA . LEU A 1 88 ? 0.819 -10.769 -24.076 1.00 69.62 88 LEU A CA 1
ATOM 670 C C . LEU A 1 88 ? 0.898 -11.963 -23.103 1.00 69.62 88 LEU A C 1
ATOM 672 O O . LEU A 1 88 ? 1.443 -11.829 -22.005 1.00 69.62 88 LEU A O 1
ATOM 676 N N . PRO A 1 89 ? 0.389 -13.150 -23.485 1.00 65.44 89 PRO A N 1
ATOM 677 C CA . PRO A 1 89 ? 0.335 -14.317 -22.599 1.00 65.44 89 PRO A CA 1
ATOM 678 C C . PRO A 1 89 ? 1.719 -14.870 -22.216 1.00 65.44 89 PRO A C 1
ATOM 680 O O . PRO A 1 89 ? 1.840 -15.569 -21.217 1.00 65.44 89 PRO A O 1
ATOM 683 N N . GLN A 1 90 ? 2.759 -14.552 -22.996 1.00 68.75 90 GLN A N 1
ATOM 684 C CA . GLN A 1 90 ? 4.129 -15.055 -22.823 1.00 68.75 90 GLN A CA 1
ATOM 685 C C . GLN A 1 90 ? 5.055 -14.067 -22.091 1.00 68.75 90 GLN A C 1
ATOM 687 O O . GLN A 1 90 ? 6.254 -14.317 -21.970 1.00 68.75 90 GLN A O 1
ATOM 692 N N . VAL A 1 91 ? 4.543 -12.920 -21.626 1.00 71.44 91 VAL A N 1
ATOM 693 C CA . VAL A 1 91 ? 5.381 -11.919 -20.956 1.00 71.44 91 VAL A CA 1
ATOM 694 C C . VAL A 1 91 ? 5.581 -12.277 -19.489 1.00 71.44 91 VAL A C 1
ATOM 696 O O . VAL A 1 91 ? 4.638 -12.338 -18.702 1.00 71.44 91 VAL A O 1
ATOM 699 N N . THR A 1 92 ? 6.843 -12.452 -19.105 1.00 75.88 92 THR A N 1
ATOM 700 C CA . THR A 1 92 ? 7.239 -12.630 -17.707 1.00 75.88 92 THR A CA 1
ATOM 701 C C . THR A 1 92 ? 7.690 -11.295 -17.134 1.00 75.88 92 THR A C 1
ATOM 703 O O . THR A 1 92 ? 8.643 -10.687 -17.622 1.00 75.88 92 THR A O 1
ATOM 706 N N . TRP A 1 93 ? 7.035 -10.846 -16.068 1.00 79.62 93 TRP A N 1
ATOM 707 C CA . TRP A 1 93 ? 7.421 -9.635 -15.348 1.00 79.62 93 TRP A CA 1
ATOM 708 C C . TRP A 1 93 ? 8.594 -9.916 -14.406 1.00 79.62 93 TRP A C 1
ATOM 710 O O . TRP A 1 93 ? 8.578 -10.896 -13.659 1.00 79.62 93 TRP A O 1
ATOM 720 N N . ARG A 1 94 ? 9.616 -9.058 -14.433 1.00 79.88 94 ARG A N 1
ATOM 721 C CA . ARG A 1 94 ? 10.794 -9.130 -13.557 1.00 79.88 94 ARG A CA 1
ATOM 722 C C . ARG A 1 94 ? 11.169 -7.741 -13.046 1.00 79.88 94 ARG A C 1
ATOM 724 O O . ARG A 1 94 ? 10.784 -6.734 -13.630 1.00 79.88 94 ARG A O 1
ATOM 731 N N . SER A 1 95 ? 11.944 -7.695 -11.967 1.00 83.19 95 SER A N 1
ATOM 732 C CA . SER A 1 95 ? 12.450 -6.448 -11.381 1.00 83.19 95 SER A CA 1
ATOM 733 C C . SER A 1 95 ? 13.965 -6.353 -11.523 1.00 83.19 95 SER A C 1
ATOM 735 O O . SER A 1 95 ? 14.670 -7.361 -11.437 1.00 83.19 95 SER A O 1
ATOM 737 N N . CYS A 1 96 ? 14.485 -5.150 -11.769 1.00 83.88 96 CYS A N 1
ATOM 738 C CA . CYS A 1 96 ? 15.928 -4.897 -11.730 1.00 83.88 96 CYS A CA 1
ATOM 739 C C . CYS A 1 96 ? 16.439 -4.893 -10.271 1.00 83.88 96 CYS A C 1
ATOM 741 O O . CYS A 1 96 ? 15.624 -4.816 -9.350 1.00 83.88 96 CYS A O 1
ATOM 743 N N . PRO A 1 97 ? 17.764 -4.892 -10.016 1.00 83.25 97 PRO A N 1
ATOM 744 C CA . PRO A 1 97 ? 18.313 -4.843 -8.652 1.00 83.25 97 PRO A CA 1
ATOM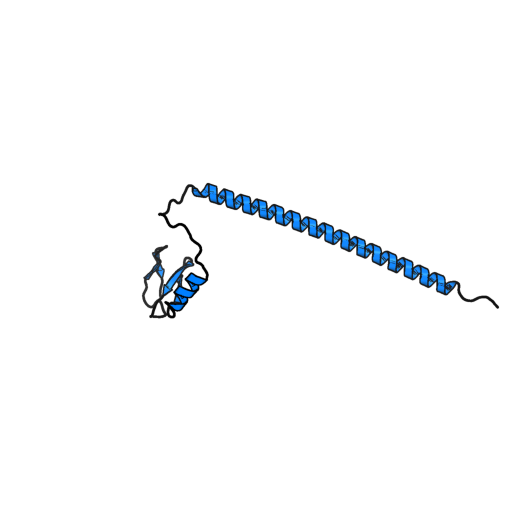 745 C C . PRO A 1 97 ? 17.848 -3.641 -7.811 1.00 83.25 97 PRO A C 1
ATOM 747 O O . PRO A 1 97 ? 17.914 -3.677 -6.588 1.00 83.25 97 PRO A O 1
ATOM 750 N N . ARG A 1 98 ? 17.375 -2.570 -8.464 1.00 80.38 98 ARG A N 1
ATOM 751 C CA . ARG A 1 98 ? 16.815 -1.372 -7.818 1.00 80.38 98 ARG A CA 1
ATOM 752 C C . ARG A 1 98 ? 15.284 -1.366 -7.717 1.00 80.38 98 ARG A C 1
ATOM 754 O O . ARG A 1 98 ? 14.738 -0.408 -7.189 1.00 80.38 98 ARG A O 1
ATOM 761 N N . GLY A 1 99 ? 14.604 -2.402 -8.209 1.00 82.44 99 GLY A N 1
ATOM 762 C CA . GLY A 1 99 ? 13.157 -2.587 -8.055 1.00 82.44 99 GLY A CA 1
ATOM 763 C C . GLY A 1 99 ? 12.280 -2.176 -9.244 1.00 82.44 99 GLY A C 1
ATOM 764 O O . GLY A 1 99 ? 11.086 -2.454 -9.212 1.00 82.44 99 GLY A O 1
ATOM 765 N N . HIS A 1 100 ? 12.826 -1.580 -10.308 1.00 82.88 100 HIS A N 1
ATOM 766 C CA . HIS A 1 100 ? 12.035 -1.180 -11.482 1.00 82.88 100 HIS A CA 1
ATOM 767 C C . HIS A 1 100 ? 11.543 -2.400 -12.269 1.00 82.88 100 HIS A C 1
ATOM 769 O O . HIS A 1 100 ? 12.322 -3.326 -12.528 1.00 82.88 100 HIS A O 1
ATOM 775 N N . LEU A 1 101 ? 10.262 -2.396 -12.642 1.00 81.94 101 LEU A N 1
ATOM 776 C CA . LEU A 1 101 ? 9.614 -3.488 -13.369 1.00 81.94 101 LEU A CA 1
ATOM 777 C C . LEU A 1 101 ? 9.973 -3.450 -14.857 1.00 81.94 101 LEU A C 1
ATOM 779 O O . LEU A 1 101 ? 9.951 -2.399 -15.490 1.00 81.94 101 LEU A O 1
ATOM 783 N N . TYR A 1 102 ? 10.259 -4.615 -15.428 1.00 78.88 102 TYR A N 1
ATOM 784 C CA . TYR A 1 102 ? 10.425 -4.805 -16.863 1.00 78.88 102 TYR A CA 1
ATOM 785 C C . TYR A 1 102 ? 9.775 -6.116 -17.313 1.00 78.88 102 TYR A C 1
ATOM 787 O O . TYR A 1 102 ? 9.636 -7.073 -16.546 1.00 78.88 102 TYR A O 1
ATOM 795 N N . ALA A 1 103 ? 9.362 -6.143 -18.575 1.00 77.94 103 ALA A N 1
ATOM 796 C CA . ALA A 1 103 ? 8.759 -7.295 -19.224 1.00 77.94 103 ALA A CA 1
ATOM 797 C C . ALA A 1 103 ? 9.818 -8.062 -20.029 1.00 77.94 103 ALA A C 1
ATOM 799 O O . ALA A 1 103 ? 10.536 -7.469 -20.833 1.00 77.94 103 ALA A O 1
ATOM 800 N N . VAL A 1 104 ? 9.902 -9.378 -19.832 1.00 76.44 104 VAL A N 1
ATOM 801 C CA . VAL A 1 104 ? 10.670 -10.293 -20.689 1.00 76.44 104 VAL A CA 1
ATOM 802 C C . VAL A 1 104 ? 9.688 -11.009 -21.609 1.00 76.44 104 VAL A C 1
ATOM 804 O O . VAL A 1 104 ? 8.745 -11.628 -21.121 1.00 76.44 104 VAL A O 1
ATOM 807 N N . GLY A 1 105 ? 9.892 -10.883 -22.922 1.00 70.69 105 GLY A N 1
ATOM 808 C CA . GLY A 1 105 ? 9.055 -11.502 -23.955 1.00 70.69 105 GLY A CA 1
ATOM 809 C C . GLY A 1 105 ? 9.350 -12.989 -24.198 1.00 70.69 105 GLY A C 1
ATOM 810 O O . GLY A 1 105 ? 9.758 -13.710 -23.291 1.00 70.69 105 GLY A O 1
ATOM 811 N N . GLU A 1 106 ? 9.161 -13.424 -25.449 1.00 59.75 106 GLU A N 1
ATOM 812 C CA . GLU A 1 106 ? 9.058 -14.821 -25.927 1.00 59.75 106 GLU A CA 1
ATOM 813 C C . GLU A 1 106 ? 10.135 -15.810 -25.450 1.00 59.75 106 GLU A C 1
ATOM 815 O O . GLU A 1 106 ? 9.893 -17.014 -25.431 1.00 59.75 106 GLU A O 1
ATOM 820 N N . CYS A 1 107 ? 11.313 -15.345 -25.032 1.00 61.31 107 CYS A N 1
ATOM 821 C CA . CYS A 1 107 ? 12.379 -16.216 -24.541 1.00 61.31 107 CYS A CA 1
ATOM 822 C C . CYS A 1 107 ? 12.190 -16.697 -23.088 1.00 61.31 107 CYS A C 1
ATOM 824 O O . CYS A 1 107 ? 12.963 -17.541 -22.635 1.00 61.31 107 CYS A O 1
ATOM 826 N N . GLY A 1 108 ? 11.216 -16.167 -22.328 1.00 58.28 108 GLY A N 1
ATOM 827 C CA . GLY A 1 108 ? 10.860 -16.606 -20.961 1.00 58.28 108 GLY A CA 1
ATOM 828 C C . GLY A 1 108 ? 11.945 -16.401 -19.885 1.00 58.28 108 GLY A C 1
ATOM 829 O O . GLY A 1 108 ? 11.702 -16.543 -18.684 1.00 58.28 108 GLY A O 1
ATOM 830 N N . SER A 1 109 ? 13.157 -16.030 -20.292 1.00 60.66 109 SER A N 1
ATOM 831 C CA . SER A 1 109 ? 14.325 -15.799 -19.451 1.00 60.66 109 SER A CA 1
ATOM 832 C C . SER A 1 109 ? 15.141 -14.643 -20.011 1.00 60.66 109 SER A C 1
ATOM 834 O O . SER A 1 109 ? 15.300 -14.502 -21.219 1.00 60.66 109 SER A O 1
ATOM 836 N N . ALA A 1 110 ? 15.692 -13.811 -19.130 1.00 59.22 110 ALA A N 1
ATOM 837 C CA . ALA A 1 110 ? 16.648 -12.785 -19.526 1.00 59.22 110 ALA A CA 1
ATOM 838 C C . ALA A 1 110 ? 18.020 -13.446 -19.764 1.00 59.22 110 ALA A C 1
ATOM 840 O O . ALA A 1 110 ? 18.886 -13.381 -18.899 1.00 59.22 110 ALA A O 1
ATOM 841 N N . VAL A 1 111 ? 18.151 -14.145 -20.900 1.00 58.34 111 VAL A N 1
ATOM 842 C CA . VAL A 1 111 ? 19.368 -14.866 -21.345 1.00 58.34 111 VAL A CA 1
ATOM 843 C C . VAL A 1 111 ? 20.442 -13.896 -21.862 1.00 58.34 111 VAL A C 1
ATOM 845 O O . VAL A 1 111 ? 21.602 -14.258 -22.016 1.00 58.34 111 VAL A O 1
ATOM 848 N N . VAL A 1 112 ? 20.056 -12.649 -22.145 1.00 64.25 112 VAL A N 1
ATOM 849 C CA . VAL A 1 112 ? 20.948 -11.589 -22.621 1.00 64.25 112 VAL A CA 1
ATOM 850 C C . VAL A 1 112 ? 21.042 -10.511 -21.551 1.00 64.25 112 VAL A C 1
ATOM 852 O O . VAL A 1 112 ? 20.021 -10.052 -21.031 1.00 64.25 112 VAL A O 1
ATOM 855 N N . THR A 1 113 ? 22.266 -10.091 -21.237 1.00 69.88 113 THR A N 1
ATOM 856 C CA . THR A 1 113 ? 22.518 -8.947 -20.362 1.00 69.88 113 THR A CA 1
ATOM 857 C C . THR A 1 113 ? 22.046 -7.669 -21.063 1.00 69.88 113 THR A C 1
ATOM 859 O O . THR A 1 113 ? 22.560 -7.295 -22.115 1.00 69.88 113 THR A O 1
ATOM 862 N N . ALA A 1 114 ? 21.050 -7.002 -20.490 1.00 74.31 114 ALA A N 1
ATOM 863 C CA . ALA A 1 114 ? 20.528 -5.713 -20.930 1.00 74.31 114 ALA A CA 1
ATOM 864 C C . ALA A 1 114 ? 20.712 -4.663 -19.822 1.00 74.31 114 ALA A C 1
ATOM 866 O O . ALA A 1 114 ? 21.248 -4.950 -18.752 1.00 74.31 114 ALA A O 1
ATOM 867 N N . VAL A 1 115 ? 20.266 -3.430 -20.061 1.00 81.94 115 VAL A N 1
ATOM 868 C CA . VAL A 1 115 ? 20.291 -2.352 -19.061 1.00 81.94 115 VAL A CA 1
ATOM 869 C C . VAL A 1 115 ? 18.875 -1.924 -18.695 1.00 81.94 115 VAL A C 1
ATOM 871 O O . VAL A 1 115 ? 17.996 -1.833 -19.549 1.00 81.94 115 VAL A O 1
ATOM 874 N N . CYS A 1 116 ? 18.640 -1.643 -17.413 1.00 82.38 116 CYS A N 1
ATOM 875 C CA . CYS A 1 116 ? 17.386 -1.046 -16.962 1.00 82.38 116 CYS A CA 1
ATOM 876 C C . CYS A 1 116 ? 17.218 0.357 -17.574 1.00 82.38 116 CYS A C 1
ATOM 878 O O . CYS A 1 116 ? 18.115 1.189 -17.444 1.00 82.38 116 CYS A O 1
ATOM 880 N N . MET A 1 117 ? 16.064 0.650 -18.184 1.00 79.31 117 MET A N 1
ATOM 881 C CA . MET A 1 117 ? 15.816 1.950 -18.832 1.00 79.31 117 MET A CA 1
ATOM 882 C C . MET A 1 117 ? 15.745 3.120 -17.837 1.00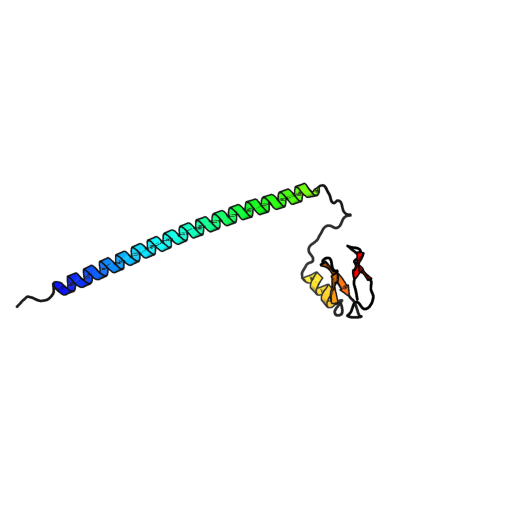 79.31 117 MET A C 1
ATOM 884 O O . MET A 1 117 ? 16.035 4.253 -18.207 1.00 79.31 117 MET A O 1
ATOM 888 N N . GLU A 1 118 ? 15.422 2.846 -16.570 1.00 79.31 118 GLU A N 1
ATOM 889 C CA . GLU A 1 118 ? 15.285 3.872 -15.529 1.00 79.31 118 GLU A CA 1
ATOM 890 C C . GLU A 1 118 ? 16.602 4.138 -14.789 1.00 79.31 118 GLU A C 1
ATOM 892 O O . GLU A 1 118 ? 16.987 5.286 -14.583 1.00 79.31 118 GLU A O 1
ATOM 897 N N . CYS A 1 119 ? 17.333 3.087 -14.395 1.00 84.25 119 CYS A N 1
ATOM 898 C CA . CYS A 1 119 ? 18.525 3.231 -13.547 1.00 84.25 119 CYS A CA 1
ATOM 899 C C . CYS A 1 119 ? 19.835 2.753 -14.168 1.00 84.25 119 CYS A C 1
ATOM 901 O O . CYS A 1 119 ? 20.869 2.805 -13.499 1.00 84.25 119 CYS A O 1
ATOM 903 N N . ARG A 1 120 ? 19.795 2.266 -15.414 1.00 80.88 120 ARG A N 1
ATOM 904 C CA . ARG A 1 120 ? 20.946 1.784 -16.197 1.00 80.88 120 ARG A CA 1
ATOM 905 C C . ARG A 1 120 ? 21.767 0.669 -15.546 1.00 80.88 120 ARG A C 1
ATOM 907 O O . ARG A 1 120 ? 22.845 0.343 -16.028 1.00 80.88 120 ARG A O 1
ATOM 914 N N . GLN A 1 121 ? 21.264 0.062 -14.473 1.00 81.88 121 GLN A N 1
ATOM 915 C CA . GLN A 1 121 ? 21.873 -1.125 -13.885 1.00 81.88 121 GLN A CA 1
ATOM 916 C C . GLN A 1 121 ? 21.734 -2.312 -14.847 1.00 81.88 121 GLN A C 1
ATOM 918 O O . GLN A 1 121 ? 20.704 -2.407 -15.527 1.00 81.88 121 GLN A O 1
ATOM 923 N N . PRO A 1 122 ? 22.730 -3.212 -14.902 1.00 81.19 122 PRO A N 1
ATOM 924 C CA . PRO A 1 122 ? 22.633 -4.426 -15.697 1.00 81.19 122 PRO A CA 1
ATOM 925 C C . PRO A 1 122 ? 21.468 -5.296 -15.202 1.00 81.19 122 PRO A C 1
ATOM 927 O O . PRO A 1 122 ? 21.254 -5.461 -13.998 1.00 81.19 122 PRO A O 1
ATOM 930 N N . VAL A 1 123 ? 20.691 -5.821 -16.144 1.00 79.38 123 VAL A N 1
ATOM 931 C CA . VAL A 1 123 ? 19.562 -6.735 -15.932 1.00 79.38 123 VAL A CA 1
ATOM 932 C C . VAL A 1 123 ? 19.721 -7.946 -16.846 1.00 79.38 123 VAL A C 1
ATOM 934 O O . VAL A 1 123 ? 20.277 -7.833 -17.933 1.00 79.38 123 VAL A O 1
ATOM 937 N N . GLY A 1 124 ? 19.225 -9.104 -16.421 1.00 70.00 124 GLY A N 1
ATOM 938 C CA . GLY A 1 124 ? 19.549 -10.370 -17.084 1.00 70.00 124 GLY A CA 1
ATOM 939 C C . GLY A 1 124 ? 20.867 -10.952 -16.584 1.00 70.00 124 GLY A C 1
ATOM 940 O O . GLY A 1 124 ? 21.699 -10.232 -16.028 1.00 70.00 124 GLY A O 1
ATOM 941 N N . ARG A 1 125 ? 21.001 -12.272 -16.682 1.00 58.78 125 ARG A N 1
ATOM 942 C CA . ARG A 1 125 ? 22.135 -13.030 -16.149 1.00 58.78 125 ARG A CA 1
ATOM 943 C C . ARG A 1 125 ? 22.816 -13.779 -17.275 1.00 58.78 125 ARG A C 1
ATOM 945 O O . ARG A 1 125 ? 22.066 -14.356 -18.088 1.00 58.78 125 ARG A O 1
#

Organism: NCBI:txid2761396

Secondary structure (DSSP, 8-state):
-----SHHHHHHHHHHHHHHHHHHHHHHHHHHHHHHHHHHHHHHHHHHHHHHHHHHHHHHHHTTS---SS---PPPPHHHHHHHHHH-TTPEEEE-TT--EEEE-TTSS--S-EE-TTT--EE--

pLDDT: mean 73.93, std 14.75, range [40.75, 95.19]

Sequence (125 aa):
MSGYNTRSKQAADSKQVVVNGDRAVNDAIADAIDKISEGVCRRVTETLEKTLSRMLRESRASSTAVAS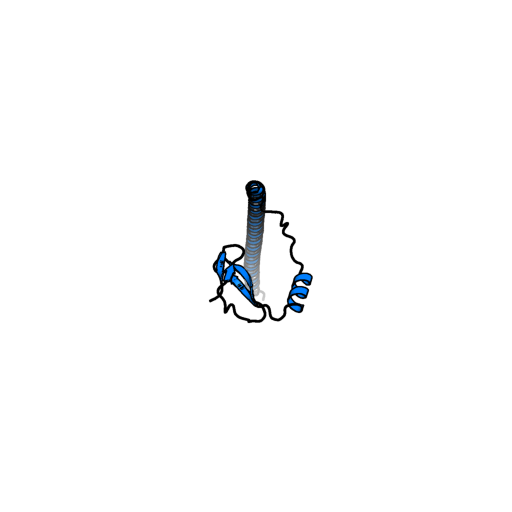PGYEYRPVSYEEIAQVKRALPQVTWRSCPRGHLYAVGECGSAVVTAVCMECRQPVGR

Radius of gyration: 34.7 Å; chains: 1; bounding box: 68×49×92 Å

InterPro domains:
  IPR046439 Zinc finger, RZ-type [PF20173] (90-124)
  IPR046439 Zinc finger, RZ-type [PS51981] (76-125)

Foldseek 3Di:
DDDDDPVVVVVVVVVVVVVVVVVVVVVVVVVVVVVVVVVVVVVVVVVVVVVVVVVVVVVVVVVVPDPDPDDDDDDDDPVNVVVCCVVAVAWDWDADPVGDIDTDHDVSFLCDWDADPPPRDTDGD